Protein AF-E4SLW9-F1 (afdb_monomer_lite)

Secondary structure (DSSP, 8-state):
---EEEEEE---TTTT---EEEEEE-S-TTTS-HHHHHHHHTT-

Radius of gyration: 11.73 Å; chains: 1; bounding box: 25×20×30 Å

Sequence (44 aa):
MKFRACKVRISDPDTGKDEWEVLLTNLNRQEFPLPRMKKLYHLR

Organism: Lactobacillus amylovorus (strain GRL 1112) (NCBI:txid695560)

Structure (mmCIF, N/CA/C/O backbone):
data_AF-E4SLW9-F1
#
_entry.id   AF-E4SLW9-F1
#
loop_
_atom_site.group_PDB
_atom_site.id
_atom_site.type_symbol
_atom_site.label_atom_id
_atom_site.label_alt_id
_atom_site.label_comp_id
_atom_site.label_asym_id
_atom_site.label_entity_id
_atom_site.label_seq_id
_atom_site.pdbx_PDB_ins_code
_atom_site.Cartn_x
_atom_site.Cartn_y
_atom_site.Cartn_z
_atom_site.occupancy
_atom_site.B_iso_or_equiv
_atom_site.auth_seq_id
_atom_site.auth_comp_id
_atom_site.auth_asym_id
_atom_site.auth_atom_id
_atom_site.pdbx_PDB_model_num
ATOM 1 N N . MET A 1 1 ? -9.375 14.375 10.847 1.00 68.44 1 MET A N 1
ATOM 2 C CA . MET A 1 1 ? -9.194 13.044 10.221 1.00 68.44 1 MET A CA 1
ATOM 3 C C . MET A 1 1 ? -7.697 12.759 10.152 1.00 68.44 1 MET A C 1
ATOM 5 O O . MET A 1 1 ? -6.966 13.655 9.751 1.00 68.44 1 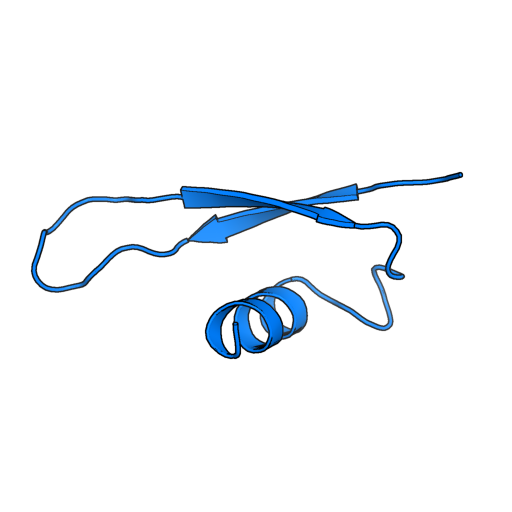MET A O 1
ATOM 9 N N . LYS A 1 2 ? -7.215 11.604 10.632 1.00 86.00 2 LYS A N 1
ATOM 10 C CA . LYS A 1 2 ? -5.780 11.266 10.586 1.00 86.00 2 LYS A CA 1
ATOM 11 C C . LYS A 1 2 ? -5.509 10.436 9.333 1.00 86.00 2 LYS A C 1
ATOM 13 O O . LYS A 1 2 ? -6.172 9.425 9.126 1.00 86.00 2 LYS A O 1
ATOM 18 N N . PHE A 1 3 ? -4.545 10.863 8.530 1.00 91.50 3 PHE A N 1
ATOM 19 C CA . PHE A 1 3 ? -4.084 10.137 7.352 1.00 91.50 3 PHE A CA 1
ATOM 20 C C . PHE A 1 3 ? -2.635 9.713 7.546 1.00 91.50 3 PHE A C 1
ATOM 22 O O . PHE A 1 3 ? -1.886 10.335 8.299 1.00 91.50 3 PHE A O 1
ATOM 29 N N . ARG A 1 4 ? -2.239 8.653 6.851 1.00 92.56 4 ARG A N 1
ATOM 30 C CA . ARG A 1 4 ? -0.852 8.213 6.756 1.00 92.56 4 ARG A CA 1
ATOM 31 C C . ARG A 1 4 ? -0.472 8.004 5.299 1.00 92.56 4 ARG A C 1
ATOM 33 O O . ARG A 1 4 ? -1.288 7.550 4.499 1.00 92.56 4 ARG A O 1
ATOM 40 N N . ALA A 1 5 ? 0.786 8.292 4.998 1.00 93.81 5 ALA A N 1
ATOM 41 C CA . ALA A 1 5 ? 1.407 7.945 3.733 1.00 93.81 5 ALA A CA 1
ATOM 42 C C . ALA A 1 5 ? 2.076 6.567 3.848 1.00 93.81 5 ALA A C 1
ATOM 44 O O . ALA A 1 5 ? 2.793 6.292 4.813 1.00 93.81 5 ALA A O 1
ATOM 45 N N . CYS A 1 6 ? 1.843 5.696 2.871 1.00 93.38 6 CYS A N 1
ATOM 46 C CA . CYS A 1 6 ? 2.514 4.407 2.735 1.00 93.38 6 CYS A CA 1
ATOM 47 C C . CYS A 1 6 ? 3.335 4.412 1.450 1.00 93.38 6 CYS A C 1
ATOM 49 O O . CYS A 1 6 ? 2.758 4.461 0.369 1.00 93.38 6 CYS A O 1
ATOM 51 N N . LYS A 1 7 ? 4.663 4.335 1.565 1.00 92.19 7 LYS A N 1
ATOM 52 C CA . LYS A 1 7 ? 5.553 4.184 0.410 1.00 92.19 7 LYS A CA 1
ATOM 53 C C . LYS A 1 7 ? 5.663 2.701 0.051 1.00 92.19 7 LYS A C 1
ATOM 55 O O . LYS A 1 7 ? 6.081 1.900 0.888 1.00 92.19 7 LYS A O 1
ATOM 60 N N . VAL A 1 8 ? 5.267 2.333 -1.163 1.00 89.38 8 VAL A N 1
ATOM 61 C CA . VAL A 1 8 ? 5.242 0.950 -1.655 1.00 89.38 8 VAL A CA 1
ATOM 62 C C . VAL A 1 8 ? 6.151 0.833 -2.871 1.00 89.38 8 VAL A C 1
ATOM 64 O O . VAL A 1 8 ? 6.066 1.643 -3.785 1.00 89.38 8 VAL A O 1
ATOM 67 N N . ARG A 1 9 ? 7.037 -0.169 -2.872 1.00 86.88 9 ARG A N 1
ATOM 68 C CA . ARG A 1 9 ? 7.871 -0.503 -4.035 1.00 86.88 9 ARG A CA 1
ATOM 69 C C . ARG A 1 9 ? 7.051 -1.317 -5.029 1.00 86.88 9 ARG A C 1
ATOM 71 O O . ARG A 1 9 ? 6.537 -2.373 -4.634 1.00 86.88 9 ARG A O 1
ATOM 78 N N . ILE A 1 10 ? 6.982 -0.837 -6.266 1.00 85.00 10 ILE A N 1
ATOM 79 C CA . ILE A 1 10 ? 6.249 -1.440 -7.390 1.00 85.00 10 ILE A CA 1
ATOM 80 C C . ILE A 1 10 ? 7.175 -1.833 -8.553 1.00 85.00 10 ILE A C 1
ATOM 82 O O . ILE A 1 10 ? 6.694 -2.132 -9.633 1.00 85.00 10 ILE A O 1
ATOM 86 N N . SER A 1 11 ? 8.493 -1.833 -8.325 1.00 79.06 11 SER A N 1
ATOM 87 C CA . SER A 1 11 ? 9.510 -2.164 -9.331 1.00 79.06 11 SER A CA 1
ATOM 88 C C . SER A 1 11 ? 9.168 -3.432 -10.119 1.00 79.06 11 SER A C 1
ATOM 90 O O . SER A 1 11 ? 9.030 -4.504 -9.520 1.00 79.06 11 SER A O 1
ATOM 92 N N . ASP A 1 12 ? 9.100 -3.286 -11.440 1.00 71.94 12 ASP A N 1
ATOM 93 C CA . ASP A 1 12 ? 9.005 -4.382 -12.397 1.00 71.94 12 ASP A CA 1
ATOM 94 C C . ASP A 1 12 ? 10.392 -5.043 -12.550 1.00 71.94 12 ASP A C 1
ATOM 96 O O . ASP A 1 12 ? 11.360 -4.335 -12.873 1.00 71.94 12 ASP A O 1
ATOM 100 N N . PRO A 1 13 ? 10.524 -6.362 -12.296 1.00 71.75 13 PRO A N 1
ATOM 101 C CA . PRO A 1 13 ? 11.793 -7.073 -12.436 1.00 71.75 13 PRO A CA 1
ATOM 102 C C . P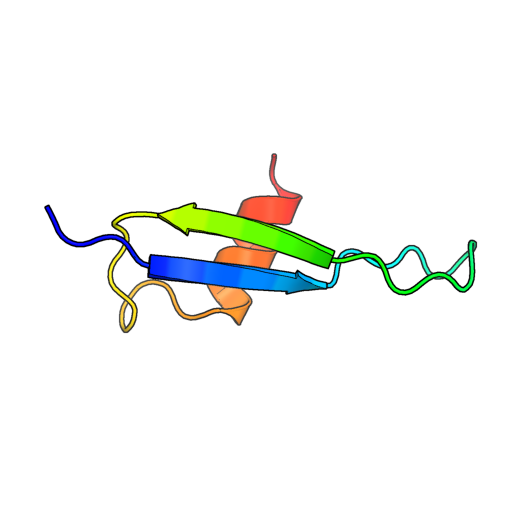RO A 1 13 ? 12.405 -6.969 -13.842 1.00 71.75 13 PRO A C 1
ATOM 104 O O . PRO A 1 13 ? 13.628 -7.041 -13.955 1.00 71.75 13 PRO A O 1
ATOM 107 N N . ASP A 1 14 ? 11.603 -6.729 -14.880 1.00 73.81 14 ASP A N 1
ATOM 108 C CA . ASP A 1 14 ? 12.047 -6.711 -16.277 1.00 73.81 14 ASP A CA 1
ATOM 109 C C . ASP A 1 14 ? 12.662 -5.364 -16.692 1.00 73.81 14 ASP A C 1
ATOM 111 O O . ASP A 1 14 ? 13.436 -5.282 -17.647 1.00 73.81 14 ASP A O 1
ATOM 115 N N . THR A 1 15 ? 12.356 -4.286 -15.965 1.00 72.88 15 THR A N 1
ATOM 116 C CA . THR A 1 15 ? 12.794 -2.924 -16.328 1.00 72.88 15 THR A CA 1
ATOM 117 C C . THR A 1 15 ? 14.067 -2.479 -15.613 1.00 72.88 15 THR A C 1
ATOM 119 O O . THR A 1 15 ? 14.681 -1.485 -16.008 1.00 72.88 15 THR A O 1
ATOM 122 N N . GLY A 1 16 ? 14.453 -3.174 -14.535 1.00 75.44 16 GLY A N 1
ATOM 123 C CA . GLY A 1 16 ? 15.584 -2.803 -13.679 1.00 75.44 16 GLY A CA 1
ATOM 124 C C . GLY A 1 16 ? 15.425 -1.452 -12.964 1.00 75.44 16 GLY A C 1
ATOM 125 O O . GLY A 1 16 ? 16.402 -0.937 -12.420 1.00 75.44 16 GLY A O 1
ATOM 126 N N . LYS A 1 17 ? 14.224 -0.855 -12.967 1.00 78.50 17 LYS A N 1
ATOM 127 C CA . LYS A 1 17 ? 13.956 0.458 -12.368 1.00 78.50 17 LYS A CA 1
ATOM 128 C C . LYS A 1 17 ? 13.296 0.334 -10.999 1.00 78.50 17 LYS A C 1
ATOM 130 O O . LYS A 1 17 ? 12.330 -0.402 -10.799 1.00 78.50 17 LYS A O 1
ATOM 135 N N . ASP A 1 18 ? 13.792 1.131 -10.055 1.00 84.31 18 ASP A N 1
ATOM 136 C CA . ASP A 1 18 ? 13.196 1.261 -8.729 1.00 84.31 18 ASP A CA 1
ATOM 137 C C . ASP A 1 18 ? 12.040 2.255 -8.739 1.00 84.31 18 ASP A C 1
ATOM 139 O O . ASP A 1 18 ? 12.202 3.446 -8.466 1.00 84.31 18 ASP A O 1
ATOM 143 N N . GLU A 1 19 ? 10.849 1.735 -9.019 1.00 88.62 19 GLU A N 1
ATOM 144 C CA . GLU A 1 19 ? 9.613 2.506 -8.974 1.00 88.62 19 GLU A CA 1
ATOM 145 C C . GLU A 1 19 ? 8.909 2.382 -7.619 1.00 88.62 19 GLU A C 1
ATOM 147 O O . GLU A 1 19 ? 8.851 1.320 -6.978 1.00 88.62 19 GLU A O 1
ATOM 152 N N . TRP A 1 20 ? 8.383 3.517 -7.165 1.00 89.19 20 TRP A N 1
ATOM 153 C CA . TRP A 1 20 ? 7.730 3.660 -5.875 1.00 89.19 20 TRP A CA 1
ATOM 154 C C . TRP A 1 20 ? 6.443 4.449 -6.024 1.00 89.19 20 TRP A C 1
ATOM 156 O O . TRP A 1 20 ? 6.426 5.504 -6.651 1.00 89.19 20 TRP A O 1
ATOM 166 N N . GLU A 1 21 ? 5.409 4.002 -5.324 1.00 90.31 21 GLU A N 1
ATOM 167 C CA . GLU A 1 21 ? 4.160 4.736 -5.185 1.00 90.31 21 GLU A CA 1
ATOM 168 C C . GLU A 1 21 ? 3.881 5.111 -3.734 1.00 90.31 21 GLU A C 1
ATOM 170 O O . GLU A 1 21 ? 4.326 4.450 -2.788 1.00 90.31 21 GLU A O 1
ATOM 175 N N . VAL A 1 22 ? 3.131 6.199 -3.555 1.00 92.69 22 VAL A N 1
ATOM 176 C CA . VAL A 1 22 ? 2.704 6.689 -2.245 1.00 92.69 22 VAL A CA 1
ATOM 177 C C . VAL A 1 22 ? 1.190 6.582 -2.134 1.00 92.69 22 VAL A C 1
ATOM 179 O O . VAL A 1 22 ? 0.451 7.260 -2.839 1.00 92.69 22 VAL A O 1
ATOM 182 N N . LEU A 1 23 ? 0.729 5.763 -1.190 1.00 91.62 23 LEU A N 1
ATOM 183 C CA . LEU A 1 23 ? -0.686 5.601 -0.867 1.00 91.62 23 LEU A CA 1
ATOM 184 C C . LEU A 1 23 ? -1.054 6.469 0.333 1.00 91.62 23 LEU A C 1
ATOM 186 O O . LEU A 1 23 ? -0.501 6.294 1.423 1.00 91.62 23 LEU A O 1
ATOM 190 N N . LEU A 1 24 ? -2.020 7.368 0.151 1.00 93.38 24 LEU A N 1
ATOM 191 C CA . LEU A 1 24 ? -2.653 8.110 1.239 1.00 93.38 24 LEU A CA 1
ATOM 192 C C . LEU A 1 24 ? -3.868 7.337 1.745 1.00 93.38 24 LEU A C 1
ATOM 194 O O . LEU A 1 24 ? -4.756 6.975 0.980 1.00 93.38 24 LEU A O 1
ATOM 198 N N . THR A 1 25 ? -3.905 7.063 3.045 1.00 91.88 25 THR A N 1
ATOM 199 C CA . THR A 1 25 ? -4.977 6.264 3.643 1.00 91.88 25 THR A CA 1
ATOM 200 C C . THR A 1 25 ? -5.277 6.692 5.073 1.00 91.88 25 THR A C 1
ATOM 202 O O . THR A 1 25 ? -4.397 7.152 5.800 1.00 91.88 25 THR A O 1
ATOM 205 N N . ASN A 1 26 ? -6.531 6.535 5.485 1.00 94.81 26 ASN A N 1
ATOM 206 C CA . ASN A 1 26 ? -6.987 6.677 6.868 1.00 94.81 26 ASN A CA 1
ATOM 207 C C . ASN A 1 26 ? -7.051 5.328 7.611 1.00 94.81 26 ASN A C 1
ATOM 209 O O . ASN A 1 26 ? -7.496 5.287 8.757 1.00 94.81 26 ASN A O 1
ATOM 213 N N . LEU A 1 27 ? -6.616 4.228 6.984 1.00 93.00 27 LEU A N 1
ATOM 214 C CA . LEU A 1 27 ? -6.644 2.897 7.586 1.00 93.00 27 LEU A CA 1
ATOM 215 C C . LEU A 1 27 ? -5.662 2.776 8.758 1.00 93.00 27 LEU A C 1
ATOM 217 O O . LEU A 1 27 ? -4.520 3.256 8.710 1.00 93.00 27 LEU A O 1
ATOM 221 N N . ASN A 1 28 ? -6.095 2.062 9.797 1.00 92.69 28 ASN A N 1
ATOM 222 C CA . ASN A 1 28 ? -5.321 1.829 11.010 1.00 92.69 28 ASN A CA 1
ATOM 223 C C . ASN A 1 28 ? -3.994 1.105 10.700 1.00 92.69 28 ASN A C 1
ATOM 225 O O . ASN A 1 28 ? -3.949 0.151 9.925 1.00 92.69 28 ASN A O 1
ATOM 229 N N . ARG A 1 29 ? -2.887 1.552 11.303 1.00 92.00 29 ARG A N 1
ATOM 230 C CA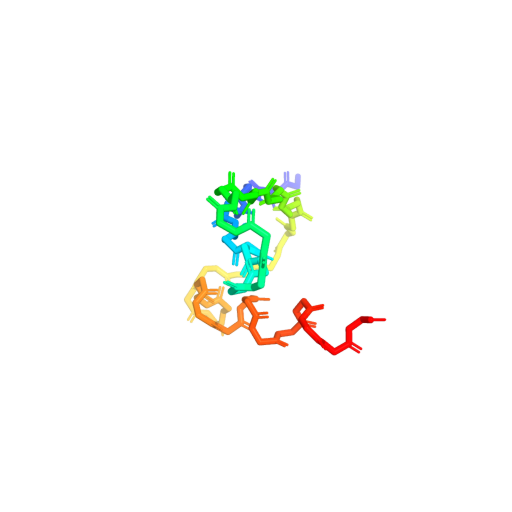 . ARG A 1 29 ? -1.550 0.970 11.085 1.00 92.00 29 ARG A CA 1
ATOM 231 C C . ARG A 1 29 ? -1.409 -0.456 11.630 1.00 92.00 29 ARG A C 1
ATOM 233 O O . ARG A 1 29 ? -0.665 -1.235 11.042 1.00 92.00 29 ARG A O 1
ATOM 240 N N . GLN A 1 30 ? -2.072 -0.766 12.741 1.00 92.69 30 GLN A N 1
ATOM 241 C CA . GLN A 1 30 ? -2.013 -2.067 13.409 1.00 92.69 30 GLN A CA 1
ATOM 242 C C . GLN A 1 30 ? -2.814 -3.111 12.626 1.00 92.69 30 GLN A C 1
ATOM 244 O O . GLN A 1 30 ? -2.310 -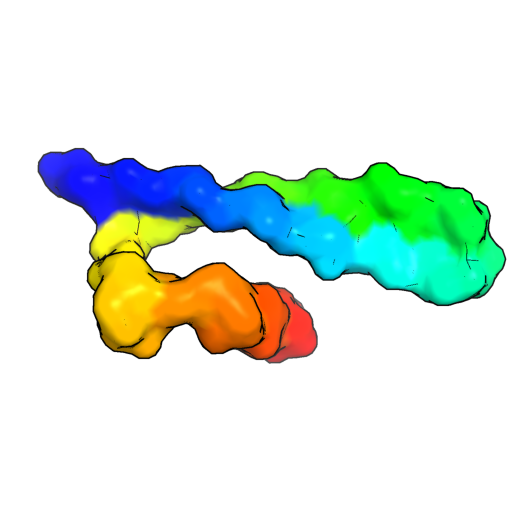4.195 12.358 1.00 92.69 30 GLN A O 1
ATOM 249 N N . GLU A 1 31 ? -4.019 -2.755 12.175 1.00 94.31 31 GLU A N 1
ATOM 250 C CA . GLU A 1 31 ? -4.864 -3.655 11.379 1.00 94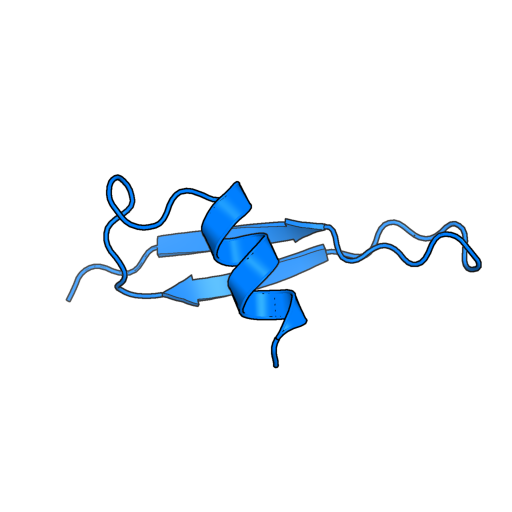.31 31 GLU A CA 1
ATOM 251 C C . GLU A 1 31 ? -4.377 -3.771 9.924 1.00 94.31 31 GLU A C 1
ATOM 253 O O . GLU A 1 31 ? -4.480 -4.832 9.302 1.00 94.31 31 GLU A O 1
ATOM 258 N N . PHE A 1 32 ? -3.806 -2.692 9.376 1.00 93.50 32 PHE A N 1
ATOM 259 C CA . PHE A 1 32 ? -3.324 -2.610 7.997 1.00 93.50 32 PHE A CA 1
ATOM 260 C C . PHE A 1 32 ? -1.837 -2.237 7.938 1.00 93.50 32 PHE A C 1
ATOM 262 O O . PHE A 1 32 ? -1.493 -1.117 7.533 1.00 93.50 32 PHE A O 1
ATOM 269 N N . PRO A 1 33 ? -0.925 -3.152 8.315 1.00 94.06 33 PRO A N 1
ATOM 270 C CA . PRO A 1 33 ? 0.510 -2.915 8.204 1.00 94.06 33 PRO A CA 1
ATOM 271 C C . PRO A 1 33 ? 0.946 -2.806 6.731 1.00 94.06 33 PRO A C 1
ATOM 273 O O . PRO A 1 33 ? 0.241 -3.250 5.822 1.00 94.06 33 PRO A O 1
ATOM 276 N N . LEU A 1 34 ? 2.127 -2.228 6.475 1.00 91.81 34 LEU A N 1
ATOM 277 C CA . LEU A 1 34 ? 2.644 -1.985 5.11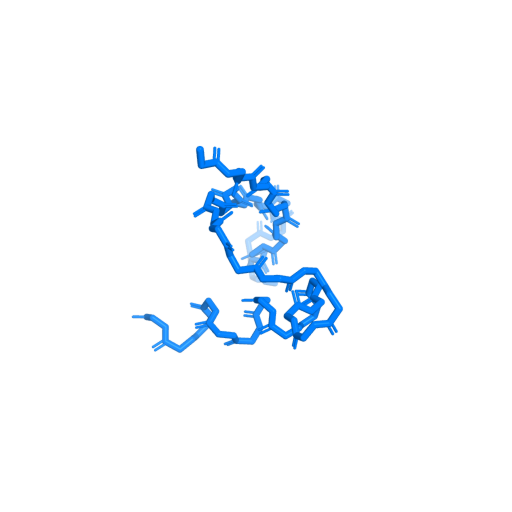5 1.00 91.81 34 LEU A CA 1
ATOM 278 C C . LEU A 1 34 ? 2.607 -3.215 4.183 1.00 91.81 34 LEU A C 1
ATOM 280 O O . LEU A 1 34 ? 2.155 -3.056 3.050 1.00 91.81 34 LEU A O 1
ATOM 284 N N . PRO A 1 35 ? 2.984 -4.439 4.611 1.00 91.50 35 PRO A N 1
ATOM 285 C CA . PRO A 1 35 ? 2.882 -5.622 3.753 1.00 91.50 35 PRO A CA 1
ATOM 286 C C . PRO A 1 35 ? 1.444 -5.936 3.321 1.00 91.50 35 PRO A C 1
ATOM 288 O O . PRO A 1 35 ? 1.214 -6.346 2.185 1.00 91.50 35 PRO A O 1
ATOM 291 N N . ARG A 1 36 ? 0.458 -5.705 4.201 1.00 92.81 36 ARG A N 1
ATOM 292 C CA . ARG A 1 36 ? -0.967 -5.873 3.881 1.00 92.81 36 ARG A CA 1
ATOM 293 C C . ARG A 1 36 ? -1.446 -4.786 2.923 1.00 92.81 36 ARG A C 1
ATOM 295 O O . ARG A 1 36 ? -2.143 -5.105 1.969 1.00 92.81 36 ARG A O 1
ATOM 302 N N . MET A 1 37 ? -1.021 -3.536 3.127 1.00 93.00 37 MET A N 1
ATOM 303 C CA . MET A 1 37 ? -1.298 -2.440 2.187 1.00 93.00 37 MET A CA 1
ATOM 304 C C . MET A 1 37 ? -0.735 -2.733 0.797 1.00 93.00 37 MET A C 1
ATOM 306 O O . MET A 1 37 ? -1.437 -2.537 -0.187 1.00 93.00 37 MET A O 1
ATOM 310 N N . LYS A 1 38 ? 0.495 -3.263 0.717 1.00 89.50 38 LYS A N 1
ATOM 311 C CA . LYS A 1 38 ? 1.098 -3.694 -0.547 1.00 89.50 38 LYS A CA 1
ATOM 312 C C . LYS A 1 38 ? 0.228 -4.755 -1.224 1.00 89.50 38 LYS A C 1
ATOM 314 O O . LYS A 1 38 ? -0.086 -4.590 -2.391 1.00 89.50 38 LYS A O 1
ATOM 319 N N . LYS A 1 39 ? -0.218 -5.794 -0.509 1.00 89.56 39 LYS A N 1
ATOM 320 C CA . LYS A 1 39 ? -1.117 -6.819 -1.079 1.00 89.56 39 LYS A CA 1
ATOM 321 C C . LYS A 1 39 ? -2.424 -6.225 -1.612 1.00 89.56 39 LYS A C 1
ATOM 323 O O . LYS A 1 39 ? -2.798 -6.537 -2.730 1.00 89.56 39 LYS A O 1
ATOM 328 N N . LEU A 1 40 ? -3.082 -5.360 -0.836 1.00 88.31 40 LEU A N 1
ATOM 329 C CA . LEU A 1 40 ? -4.330 -4.701 -1.247 1.00 88.31 40 LEU A CA 1
ATOM 330 C C . LEU A 1 40 ? -4.140 -3.823 -2.487 1.00 88.31 40 LEU A C 1
ATOM 332 O O . LEU A 1 40 ? -5.013 -3.786 -3.342 1.00 88.31 40 LEU A O 1
ATOM 336 N N . TYR A 1 41 ? -2.997 -3.149 -2.592 1.00 84.94 41 TYR A N 1
ATOM 337 C CA . TYR A 1 41 ? -2.661 -2.342 -3.757 1.00 84.94 41 TYR A CA 1
ATOM 338 C C . TYR A 1 41 ? -2.543 -3.176 -5.045 1.00 84.94 41 TYR A C 1
ATOM 340 O O . TYR A 1 41 ? -3.048 -2.747 -6.069 1.00 84.94 41 TYR A O 1
ATOM 348 N N . HIS A 1 42 ? -1.956 -4.380 -4.994 1.00 83.31 42 HIS A N 1
ATOM 349 C CA . HIS A 1 42 ? -1.827 -5.260 -6.174 1.00 83.31 42 HIS A CA 1
ATOM 350 C C . HIS A 1 42 ? -3.155 -5.910 -6.608 1.00 83.31 42 HIS A C 1
ATOM 352 O O . HIS A 1 42 ? -3.179 -6.621 -7.605 1.00 83.31 42 HIS A O 1
ATOM 358 N N . LEU A 1 43 ? -4.238 -5.731 -5.842 1.00 83.06 43 LEU A N 1
ATOM 359 C CA . LEU A 1 43 ? -5.585 -6.174 -6.225 1.00 83.06 43 LEU A CA 1
ATOM 360 C C . LEU A 1 43 ? -6.376 -5.090 -6.974 1.00 83.06 43 LEU A C 1
ATOM 362 O O . LEU A 1 43 ? -7.520 -5.340 -7.349 1.00 83.06 43 LEU A O 1
ATOM 366 N N . ARG A 1 44 ? -5.812 -3.887 -7.113 1.00 74.69 44 ARG A N 1
ATOM 367 C CA . ARG A 1 44 ? -6.390 -2.784 -7.880 1.00 74.69 44 ARG A CA 1
ATOM 368 C C . ARG A 1 44 ? -6.067 -2.947 -9.358 1.00 74.69 44 ARG A C 1
ATOM 370 O O . ARG A 1 44 ? -6.965 -2.609 -10.157 1.00 74.69 44 ARG A O 1
#

pLDDT: mean 87.14, std 7.4, range [68.44, 94.81]

Foldseek 3Di:
DDKDWAKDFPDDPVPPDGDIDIDIDPDDCVVQPNVNVNVVVVVD